Protein AF-A0A924DL21-F1 (afdb_monomer)

Foldseek 3Di:
DPPVVVVVVVVVVVVLVVQLVLCVVLVHRSVLSVDPLSSLVVLCVSLVHDCVLSVLLPPPPRNVVSSVVSVVVSVVVVVDPDPVD

Mean predicted aligned error: 4.62 Å

Secondary structure (DSSP, 8-state):
--HHHHHHHHHHHHHHHHHHHHHHHTTS-GGGGGSTTHHHHHHHHHTT--THHHHHTTSTTHHHHHHHHHHHHHHHTT---STT-

pLDDT: mean 90.76, std 7.13, range [56.72, 95.38]

Structure (mmCIF, N/CA/C/O backbone):
data_AF-A0A924DL21-F1
#
_entry.id   AF-A0A924DL21-F1
#
loop_
_atom_site.group_PDB
_atom_site.id
_atom_site.type_symbol
_atom_site.label_atom_id
_atom_site.label_alt_id
_atom_site.label_comp_id
_atom_site.label_asym_id
_atom_site.label_entity_id
_atom_site.label_seq_id
_atom_site.pdbx_PDB_ins_code
_atom_site.Cartn_x
_atom_site.Cartn_y
_atom_site.Cartn_z
_atom_site.occupancy
_atom_site.B_iso_or_equiv
_atom_site.auth_seq_id
_atom_site.auth_comp_id
_atom_site.auth_asym_id
_atom_site.auth_atom_id
_atom_site.pdbx_PDB_model_num
ATOM 1 N N . MET A 1 1 ? 25.307 -1.437 -12.860 1.00 69.06 1 MET A N 1
ATOM 2 C CA . MET A 1 1 ? 23.834 -1.598 -12.875 1.00 69.06 1 MET A CA 1
ATOM 3 C C . MET A 1 1 ? 23.271 -0.700 -13.958 1.00 69.06 1 MET A C 1
ATOM 5 O O . MET A 1 1 ? 23.761 0.413 -14.091 1.00 69.06 1 MET A O 1
ATOM 9 N N . SER A 1 2 ? 22.294 -1.165 -14.740 1.00 90.50 2 SER A N 1
ATOM 10 C CA . SER A 1 2 ? 21.605 -0.287 -15.695 1.00 90.50 2 SER A CA 1
ATOM 11 C C . SER A 1 2 ? 20.900 0.847 -14.940 1.00 90.50 2 SER A C 1
ATOM 13 O O . SER A 1 2 ? 20.363 0.614 -13.854 1.00 90.50 2 SER A O 1
ATOM 15 N N . ILE A 1 3 ? 20.886 2.057 -15.506 1.00 94.56 3 ILE A N 1
ATOM 16 C CA . ILE A 1 3 ? 20.176 3.229 -14.962 1.00 94.56 3 ILE A CA 1
ATOM 17 C C . ILE A 1 3 ? 18.719 2.885 -14.618 1.00 94.56 3 ILE A C 1
ATOM 19 O O . ILE A 1 3 ? 18.223 3.283 -13.565 1.00 94.56 3 ILE A O 1
ATOM 23 N N . GLY A 1 4 ? 18.060 2.061 -15.442 1.00 93.69 4 GLY A N 1
ATOM 24 C CA . GLY A 1 4 ? 16.688 1.614 -15.188 1.00 93.69 4 GLY A CA 1
ATOM 25 C C . GLY A 1 4 ? 16.528 0.832 -13.879 1.00 93.69 4 GLY A C 1
ATOM 26 O O . GLY A 1 4 ? 15.566 1.048 -13.146 1.00 93.69 4 GLY A O 1
ATOM 27 N N . CYS A 1 5 ? 17.496 -0.019 -13.525 1.00 93.06 5 CYS A N 1
ATOM 28 C CA . CYS A 1 5 ? 17.455 -0.776 -12.270 1.00 93.06 5 CYS A CA 1
ATOM 29 C C . CYS A 1 5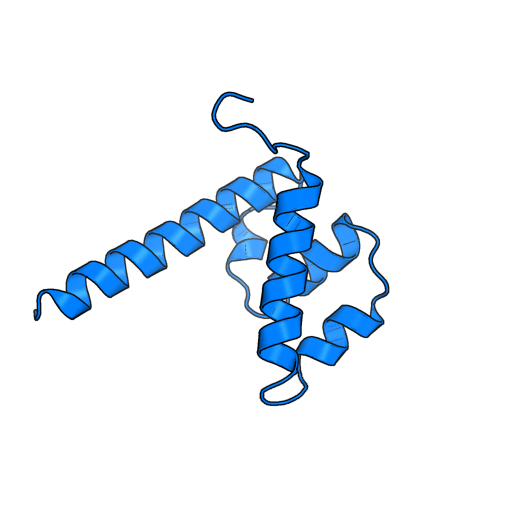 ? 17.596 0.139 -11.047 1.00 93.06 5 CYS A C 1
ATOM 31 O O . CYS A 1 5 ? 16.959 -0.100 -10.026 1.00 93.06 5 CYS A O 1
ATOM 33 N N . ILE A 1 6 ? 18.416 1.189 -11.149 1.00 94.19 6 ILE A N 1
ATOM 34 C CA . ILE A 1 6 ? 18.619 2.157 -10.063 1.00 94.19 6 ILE A CA 1
ATOM 35 C C . ILE A 1 6 ? 17.320 2.927 -9.797 1.00 94.19 6 ILE A C 1
ATOM 37 O O . ILE A 1 6 ? 16.875 3.001 -8.653 1.00 94.19 6 ILE A O 1
ATOM 41 N N . ILE A 1 7 ? 16.675 3.435 -10.853 1.00 94.69 7 ILE A N 1
ATOM 42 C CA . ILE A 1 7 ? 15.392 4.150 -10.750 1.00 94.69 7 ILE A CA 1
ATOM 43 C C . ILE A 1 7 ? 14.318 3.247 -10.132 1.00 94.69 7 ILE A C 1
ATOM 45 O O . ILE A 1 7 ? 13.598 3.676 -9.232 1.00 94.69 7 ILE A O 1
ATOM 49 N N . PHE A 1 8 ? 14.242 1.986 -10.568 1.00 94.25 8 PHE A N 1
ATOM 50 C CA . PHE A 1 8 ? 13.284 1.019 -10.037 1.00 94.25 8 PHE A CA 1
ATOM 51 C C . PHE A 1 8 ? 13.459 0.785 -8.530 1.00 94.25 8 PHE A C 1
ATOM 53 O O . PHE A 1 8 ? 12.480 0.809 -7.786 1.00 94.25 8 PHE A O 1
ATOM 60 N N . ILE A 1 9 ? 14.698 0.613 -8.062 1.00 94.62 9 ILE A N 1
ATOM 61 C CA . ILE A 1 9 ? 14.991 0.401 -6.638 1.00 94.62 9 ILE A CA 1
ATOM 62 C C . ILE A 1 9 ? 14.601 1.629 -5.811 1.00 94.62 9 ILE A C 1
ATOM 64 O O . ILE A 1 9 ? 13.948 1.489 -4.778 1.00 94.62 9 ILE A O 1
ATOM 68 N N . ILE A 1 10 ? 14.951 2.832 -6.274 1.00 95.38 10 ILE A N 1
ATOM 69 C CA . ILE A 1 10 ? 14.600 4.079 -5.581 1.00 95.38 10 ILE A CA 1
ATOM 70 C C . ILE A 1 10 ? 13.077 4.232 -5.489 1.00 95.38 10 ILE A C 1
ATOM 72 O O . ILE A 1 10 ? 12.556 4.521 -4.413 1.00 95.38 10 ILE A O 1
ATOM 76 N N . ALA A 1 11 ? 12.355 3.989 -6.586 1.00 93.31 11 ALA A N 1
ATOM 77 C CA . ALA A 1 11 ? 10.897 4.057 -6.606 1.00 93.31 11 ALA A CA 1
ATOM 78 C C . ALA A 1 11 ? 10.258 3.017 -5.669 1.00 93.31 11 ALA A C 1
ATOM 80 O O . ALA A 1 11 ? 9.343 3.348 -4.914 1.00 93.31 11 ALA A O 1
ATOM 81 N N . ALA A 1 12 ? 10.770 1.782 -5.660 1.00 92.00 12 ALA A N 1
ATOM 82 C CA . ALA A 1 12 ? 10.284 0.720 -4.784 1.00 92.00 12 ALA A CA 1
ATOM 83 C C . ALA A 1 12 ? 10.475 1.070 -3.299 1.00 92.00 12 ALA A C 1
ATOM 85 O O . ALA A 1 12 ? 9.546 0.913 -2.503 1.00 92.00 12 ALA A O 1
ATOM 86 N N . ILE A 1 13 ? 11.644 1.600 -2.927 1.00 94.06 13 ILE A N 1
ATOM 87 C CA . ILE A 1 13 ? 11.929 2.056 -1.560 1.00 94.06 13 ILE A CA 1
ATOM 88 C C . ILE A 1 13 ? 11.027 3.240 -1.191 1.00 94.06 13 ILE A C 1
ATOM 90 O O . ILE A 1 13 ? 10.404 3.228 -0.128 1.00 94.06 13 ILE A O 1
ATOM 94 N N . GLY A 1 14 ? 10.906 4.233 -2.076 1.00 94.00 14 GLY A N 1
ATOM 95 C CA . GLY A 1 14 ? 10.055 5.405 -1.866 1.00 94.00 14 GLY A CA 1
ATOM 96 C C . GLY A 1 14 ? 8.592 5.030 -1.620 1.00 94.00 14 GLY A C 1
ATOM 97 O O . GLY A 1 14 ? 7.974 5.548 -0.690 1.00 94.00 14 GLY A O 1
ATOM 98 N N . TRP A 1 15 ? 8.065 4.064 -2.379 1.00 90.12 15 TRP A N 1
ATOM 99 C CA . TRP A 1 15 ? 6.722 3.519 -2.172 1.00 90.12 15 TRP A CA 1
ATOM 100 C C . TRP A 1 15 ? 6.541 2.941 -0.763 1.00 90.12 15 TRP A C 1
ATOM 102 O O . TRP A 1 15 ? 5.589 3.281 -0.060 1.00 90.12 15 TRP A O 1
ATOM 112 N N . HIS A 1 16 ? 7.477 2.096 -0.325 1.00 91.00 16 HIS A N 1
ATOM 113 C CA . HIS A 1 16 ? 7.408 1.419 0.970 1.00 91.00 16 HIS A CA 1
ATOM 114 C C . HIS A 1 16 ? 7.502 2.415 2.136 1.00 91.00 16 HIS A C 1
ATOM 116 O O . HIS A 1 16 ? 6.719 2.335 3.085 1.00 91.00 16 HIS A O 1
ATOM 122 N N . ILE A 1 17 ? 8.402 3.398 2.044 1.00 94.25 17 ILE A N 1
ATOM 123 C CA . ILE A 1 17 ? 8.539 4.464 3.047 1.00 94.25 17 ILE A CA 1
ATOM 124 C C . ILE A 1 17 ? 7.277 5.335 3.098 1.00 94.25 17 ILE A C 1
ATOM 126 O O . ILE A 1 17 ? 6.777 5.634 4.185 1.00 94.25 17 ILE A O 1
ATOM 130 N N . GLY A 1 18 ? 6.731 5.713 1.938 1.00 91.75 18 GLY A N 1
ATOM 131 C CA . GLY A 1 18 ? 5.503 6.504 1.854 1.00 91.75 18 GLY A CA 1
ATOM 132 C C . GLY A 1 18 ? 4.319 5.792 2.506 1.00 91.75 18 GLY A C 1
ATOM 133 O O . GLY A 1 18 ? 3.632 6.368 3.352 1.00 91.75 18 GLY A O 1
ATOM 134 N N . LEU A 1 19 ? 4.129 4.509 2.188 1.00 92.19 19 LEU A N 1
ATOM 135 C CA . LEU A 1 19 ? 3.055 3.696 2.755 1.00 92.19 19 LEU A CA 1
ATOM 136 C C . LEU A 1 19 ? 3.191 3.531 4.274 1.00 92.19 19 LEU A C 1
ATOM 138 O O . LEU A 1 19 ? 2.208 3.677 5.000 1.00 92.19 19 LEU A O 1
ATOM 142 N N . TYR A 1 20 ? 4.413 3.306 4.764 1.00 94.44 20 TYR A N 1
ATOM 143 C CA . TYR A 1 20 ? 4.715 3.253 6.194 1.00 94.44 20 TYR A CA 1
ATOM 144 C C . TYR A 1 20 ? 4.316 4.551 6.915 1.00 94.44 20 TYR A C 1
ATOM 146 O O . TYR A 1 20 ? 3.685 4.517 7.977 1.00 94.44 20 TYR A O 1
ATOM 154 N N . GLY A 1 21 ? 4.637 5.705 6.321 1.00 93.44 21 GLY A N 1
ATOM 155 C CA . GLY A 1 21 ? 4.239 7.016 6.836 1.00 93.44 21 GLY A CA 1
ATOM 156 C C . GLY A 1 21 ? 2.721 7.200 6.869 1.00 93.44 21 GLY A C 1
ATOM 157 O O . GLY A 1 21 ? 2.176 7.672 7.869 1.00 93.44 21 GLY A O 1
ATOM 158 N N . MET A 1 22 ? 2.017 6.764 5.820 1.00 92.88 22 MET A N 1
ATOM 159 C CA . MET A 1 22 ? 0.555 6.843 5.775 1.00 92.88 22 MET A CA 1
ATOM 160 C C . MET A 1 22 ? -0.112 5.952 6.826 1.00 92.88 22 MET A C 1
ATOM 162 O O . MET A 1 22 ? -1.082 6.371 7.452 1.00 92.88 22 MET A O 1
ATOM 166 N N . PHE A 1 23 ? 0.419 4.753 7.073 1.00 94.56 23 PHE A N 1
ATOM 167 C CA . PHE A 1 23 ? -0.098 3.859 8.114 1.00 94.56 23 PHE A CA 1
ATOM 168 C C . PHE A 1 23 ? 0.029 4.496 9.495 1.00 94.56 23 PHE A C 1
ATOM 170 O O . PHE A 1 23 ? -0.960 4.558 10.226 1.00 94.56 23 PHE A O 1
ATOM 177 N N . LYS A 1 24 ? 1.196 5.077 9.804 1.00 94.50 24 LYS A N 1
ATOM 178 C CA . LYS A 1 24 ? 1.390 5.851 11.037 1.00 94.50 24 LYS A CA 1
ATOM 179 C C . LYS A 1 24 ? 0.396 7.006 11.151 1.00 94.50 24 LYS A C 1
ATOM 181 O O . LYS A 1 24 ? -0.210 7.178 12.205 1.00 94.50 24 LYS A O 1
ATOM 186 N N . LYS A 1 25 ? 0.174 7.759 10.067 1.00 91.31 25 LYS A N 1
ATOM 187 C CA . LYS A 1 25 ? -0.805 8.860 10.029 1.00 91.31 25 LYS A CA 1
ATOM 188 C C . LYS A 1 25 ? -2.242 8.372 10.248 1.00 91.31 25 LYS A C 1
ATOM 190 O O . LYS A 1 25 ? -3.033 9.063 10.880 1.00 91.31 25 LYS A O 1
ATOM 195 N N .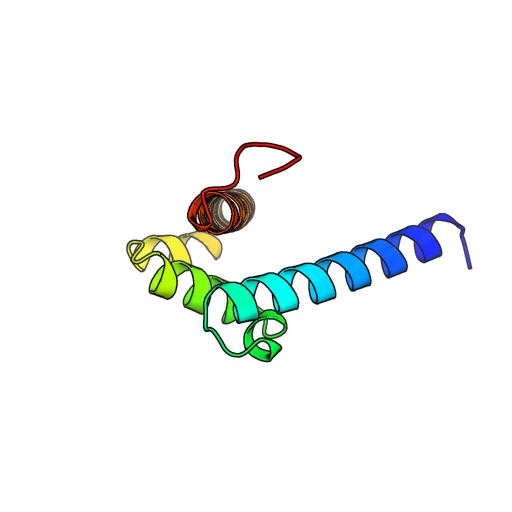 ALA A 1 26 ? -2.575 7.175 9.772 1.00 91.81 26 ALA A N 1
ATOM 196 C CA . ALA A 1 26 ? -3.859 6.525 10.016 1.00 91.81 26 ALA A CA 1
ATOM 197 C C . ALA A 1 26 ? -3.978 5.905 11.424 1.00 91.81 26 ALA A C 1
ATOM 199 O O . ALA A 1 26 ? -5.009 5.305 11.731 1.00 91.81 26 ALA A O 1
ATOM 200 N N . GLY A 1 27 ? -2.964 6.007 12.290 1.00 92.19 27 GLY A N 1
ATOM 201 C CA . GLY A 1 27 ? -2.959 5.354 13.605 1.00 92.19 27 GLY A CA 1
ATOM 202 C C . GLY A 1 27 ? -2.875 3.826 13.527 1.00 92.19 27 GLY A C 1
ATOM 203 O O . GLY A 1 27 ? -3.328 3.138 14.436 1.00 92.19 27 GLY A O 1
ATOM 204 N N . ILE A 1 28 ? -2.348 3.293 12.423 1.00 94.25 28 ILE A N 1
ATOM 205 C CA . ILE A 1 28 ? -2.024 1.878 12.240 1.00 94.25 28 ILE A CA 1
ATOM 206 C C . ILE A 1 28 ? -0.520 1.728 12.481 1.00 94.25 28 ILE A C 1
ATOM 208 O O . ILE A 1 28 ? 0.275 2.604 12.136 1.00 94.25 28 ILE A O 1
ATOM 212 N N . GLU A 1 29 ? -0.097 0.612 13.065 1.00 94.00 29 GLU A N 1
ATOM 213 C CA . GLU A 1 29 ? 1.328 0.321 13.211 1.00 94.00 29 GLU A CA 1
ATOM 214 C C . GLU A 1 29 ? 2.017 0.290 11.835 1.00 94.00 29 GLU A C 1
ATOM 216 O O . GLU A 1 29 ? 1.635 -0.476 10.950 1.00 94.00 29 GLU A O 1
ATOM 221 N N . GLY A 1 30 ? 3.045 1.124 11.648 1.00 91.50 30 GLY A N 1
ATOM 222 C CA . GLY A 1 30 ? 3.645 1.361 10.329 1.00 91.50 30 GLY A CA 1
ATOM 223 C C . GLY A 1 30 ? 4.211 0.109 9.654 1.00 91.50 30 GLY A C 1
ATOM 224 O O . GLY A 1 30 ? 4.128 -0.017 8.437 1.00 91.50 30 GLY A O 1
ATOM 225 N N . TRP A 1 31 ? 4.736 -0.851 10.421 1.00 91.62 31 TRP A N 1
ATOM 226 C CA . TRP A 1 31 ? 5.310 -2.085 9.868 1.0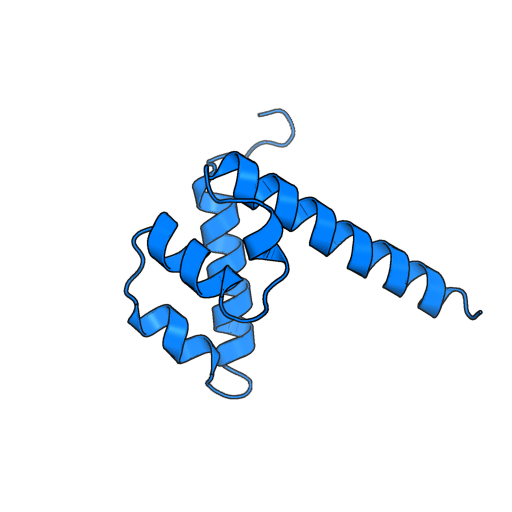0 91.62 31 TRP A CA 1
ATOM 227 C C . TRP A 1 31 ? 4.274 -2.947 9.126 1.00 91.62 31 TRP A C 1
ATOM 229 O O . TRP A 1 31 ? 4.639 -3.686 8.213 1.00 91.62 31 TRP A O 1
ATOM 239 N N . LYS A 1 32 ? 2.978 -2.796 9.447 1.00 92.44 32 LYS A N 1
ATOM 240 C CA . LYS A 1 32 ? 1.874 -3.494 8.769 1.00 92.44 32 LYS A CA 1
ATOM 241 C C . LYS A 1 32 ? 1.753 -3.102 7.294 1.00 92.44 32 LYS A C 1
ATOM 243 O O . LYS A 1 32 ? 1.189 -3.864 6.518 1.00 92.44 32 LYS A O 1
ATOM 248 N N . ALA A 1 33 ? 2.327 -1.965 6.889 1.00 92.12 33 ALA A N 1
ATOM 249 C CA . ALA A 1 33 ? 2.411 -1.547 5.491 1.00 92.12 33 ALA A CA 1
ATOM 250 C C . ALA A 1 33 ? 3.244 -2.509 4.623 1.00 92.12 33 ALA A C 1
ATOM 252 O O . ALA A 1 33 ? 2.976 -2.640 3.428 1.00 92.12 33 ALA A O 1
ATOM 253 N N . PHE A 1 34 ? 4.238 -3.180 5.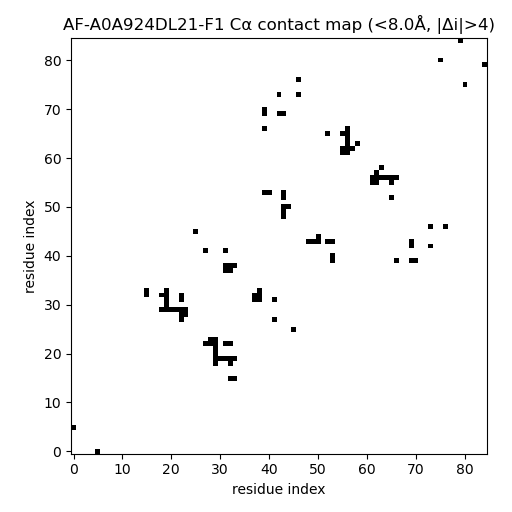216 1.00 91.56 34 PHE A N 1
ATOM 254 C CA . PHE A 1 34 ? 5.180 -4.042 4.499 1.00 91.56 34 PHE A CA 1
ATOM 255 C C . PHE A 1 34 ? 4.685 -5.475 4.316 1.00 91.56 34 PHE A C 1
ATOM 257 O O . PHE A 1 34 ? 5.256 -6.208 3.515 1.00 91.56 34 PHE A O 1
ATOM 264 N N . ILE A 1 35 ? 3.642 -5.884 5.044 1.00 93.12 35 ILE A N 1
ATOM 265 C CA . ILE A 1 35 ? 3.068 -7.217 4.887 1.00 93.12 35 ILE A CA 1
ATOM 266 C C . ILE A 1 35 ? 2.122 -7.191 3.680 1.00 93.12 35 ILE A C 1
ATOM 268 O O . ILE A 1 35 ? 1.100 -6.494 3.729 1.00 93.12 35 ILE A O 1
ATOM 272 N N . PRO A 1 36 ? 2.416 -7.954 2.612 1.00 84.88 36 PRO A N 1
ATOM 273 C CA . PRO A 1 36 ? 1.539 -8.038 1.453 1.00 84.88 36 PRO A CA 1
ATOM 274 C C . PRO A 1 36 ? 0.161 -8.545 1.868 1.00 84.88 36 PRO A C 1
ATOM 276 O O . PRO A 1 36 ? 0.062 -9.402 2.746 1.00 84.88 36 PRO A O 1
ATOM 279 N N . VAL A 1 37 ? -0.895 -8.046 1.221 1.00 89.19 37 VAL A N 1
ATOM 280 C CA . VAL A 1 37 ? -2.305 -8.395 1.482 1.00 89.19 37 VAL A CA 1
ATOM 281 C C . VAL A 1 37 ? -2.812 -7.908 2.846 1.00 89.19 37 VAL A C 1
ATOM 283 O O . VAL A 1 37 ? -3.878 -7.309 2.930 1.00 89.19 37 VAL A O 1
ATOM 286 N N . TYR A 1 38 ? -2.068 -8.083 3.935 1.00 92.75 38 TYR A N 1
ATOM 287 C CA . TYR A 1 38 ? -2.480 -7.565 5.240 1.00 92.75 38 TYR A CA 1
ATOM 288 C C . TYR A 1 38 ? -2.552 -6.032 5.260 1.00 92.75 38 TYR A C 1
ATOM 290 O O . TYR A 1 38 ? -3.455 -5.459 5.870 1.00 92.75 38 TYR A O 1
ATOM 298 N N . ASN A 1 39 ? -1.668 -5.356 4.523 1.00 93.81 39 ASN A N 1
ATOM 299 C CA . ASN A 1 39 ? -1.743 -3.912 4.336 1.00 93.81 39 ASN A CA 1
ATOM 300 C C . ASN A 1 39 ? -3.102 -3.460 3.754 1.00 93.81 39 ASN A C 1
ATOM 302 O O . ASN A 1 39 ? -3.735 -2.566 4.317 1.00 93.81 39 ASN A O 1
ATOM 306 N N . THR A 1 40 ? -3.606 -4.103 2.696 1.00 93.81 40 THR A N 1
ATOM 307 C CA . THR A 1 40 ? -4.904 -3.764 2.089 1.00 93.81 40 THR A CA 1
ATOM 308 C C . THR A 1 40 ? -6.073 -4.113 3.008 1.00 93.81 40 THR A C 1
ATOM 310 O O . THR A 1 40 ? -7.054 -3.370 3.048 1.00 93.81 40 THR A O 1
ATOM 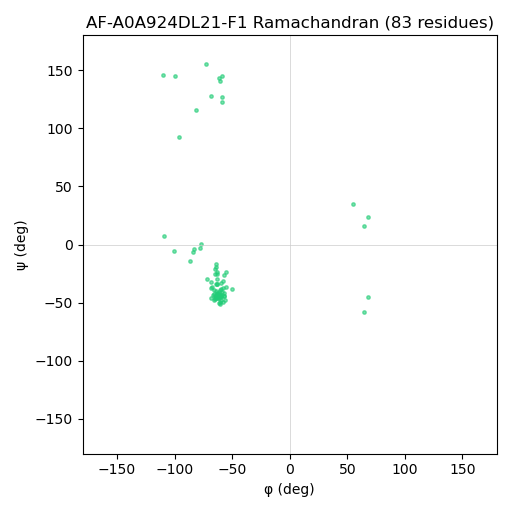313 N N . TRP A 1 41 ? -5.959 -5.169 3.823 1.00 94.75 41 TRP A N 1
ATOM 314 C CA . TRP A 1 41 ? -6.938 -5.470 4.874 1.00 94.75 41 TRP A CA 1
ATOM 315 C C . TRP A 1 41 ? -7.041 -4.333 5.897 1.00 94.75 41 TRP A C 1
ATOM 317 O O . TRP A 1 41 ? -8.136 -3.826 6.151 1.00 94.75 41 TRP A O 1
ATOM 327 N N . CYS A 1 42 ? -5.905 -3.882 6.438 1.00 94.81 42 CYS A N 1
ATOM 328 C CA . CYS A 1 42 ? -5.862 -2.778 7.396 1.00 94.81 42 CYS A CA 1
ATOM 329 C C . CYS A 1 42 ? -6.437 -1.480 6.810 1.00 94.81 42 CYS A C 1
ATOM 331 O O . CYS A 1 42 ? -7.147 -0.757 7.507 1.00 94.81 42 CYS A O 1
ATOM 333 N N . MET A 1 43 ? -6.173 -1.194 5.531 1.00 94.88 43 MET A N 1
ATOM 334 C CA . MET A 1 43 ? -6.759 -0.048 4.827 1.00 94.88 43 MET A CA 1
ATOM 335 C C . MET A 1 43 ? -8.291 -0.144 4.759 1.00 94.88 43 MET A C 1
ATOM 337 O O . MET A 1 43 ? -8.986 0.804 5.127 1.00 94.88 43 MET A O 1
ATOM 341 N N . VAL A 1 44 ? -8.823 -1.289 4.316 1.00 95.25 44 VAL A N 1
ATOM 342 C CA . VAL A 1 44 ? -10.271 -1.542 4.193 1.00 95.25 44 VAL A CA 1
ATOM 343 C C . VAL A 1 44 ? -10.969 -1.427 5.547 1.00 95.25 44 VAL A C 1
ATOM 345 O O . VAL A 1 44 ? -12.009 -0.775 5.643 1.00 95.25 44 VAL A O 1
ATOM 348 N N . GLU A 1 45 ? -10.382 -2.005 6.596 1.00 94.25 45 GLU A N 1
ATOM 349 C CA . GLU A 1 45 ? -10.903 -1.934 7.962 1.00 94.25 45 GLU A CA 1
ATOM 350 C C . GLU A 1 45 ? -10.890 -0.499 8.502 1.00 94.25 45 GLU A C 1
ATOM 352 O O . GLU A 1 45 ? -11.904 -0.021 9.017 1.00 94.25 45 GLU A O 1
ATOM 357 N N . LYS A 1 46 ? -9.783 0.229 8.312 1.00 93.62 46 LYS A N 1
ATOM 358 C CA . LYS A 1 46 ? -9.645 1.615 8.771 1.00 93.62 46 LYS A CA 1
ATOM 359 C C . LYS A 1 46 ? -10.651 2.552 8.107 1.00 93.62 46 LYS A C 1
ATOM 361 O O . LYS A 1 46 ? -11.259 3.377 8.786 1.00 93.62 46 LYS A O 1
ATOM 366 N N . MET A 1 47 ? -10.849 2.404 6.800 1.00 94.25 47 MET A N 1
ATOM 367 C CA . MET A 1 47 ? -11.817 3.186 6.028 1.00 94.25 47 MET A CA 1
ATOM 368 C C . MET A 1 47 ? -13.267 2.714 6.208 1.00 94.25 47 MET A C 1
ATOM 370 O O . MET A 1 47 ? -14.172 3.322 5.640 1.00 94.25 47 MET A O 1
ATOM 374 N N . LYS A 1 48 ? -13.502 1.634 6.969 1.00 93.00 48 LYS A N 1
ATOM 375 C CA . LYS A 1 48 ? -14.815 0.989 7.139 1.00 93.00 48 LYS A CA 1
ATOM 376 C C . LYS A 1 48 ? -15.469 0.594 5.805 1.00 93.00 48 LYS A C 1
ATOM 378 O O . LYS A 1 48 ? -16.690 0.644 5.658 1.00 93.00 48 LYS A O 1
ATOM 383 N N . LEU A 1 49 ? -14.662 0.192 4.821 1.00 92.06 49 LEU A N 1
ATOM 384 C CA . LEU A 1 49 ? -15.159 -0.335 3.551 1.00 92.06 49 LEU A CA 1
ATOM 385 C C . LEU A 1 49 ? -15.745 -1.741 3.748 1.00 92.06 49 LEU A C 1
ATOM 387 O O . LEU A 1 49 ? -15.367 -2.480 4.660 1.00 92.06 49 LEU A O 1
ATOM 391 N N . LYS A 1 50 ? -16.666 -2.151 2.863 1.00 93.69 50 LYS A N 1
ATOM 392 C CA . LYS A 1 50 ? -17.188 -3.527 2.878 1.00 93.69 50 LYS A CA 1
ATOM 393 C C . LYS A 1 50 ? -16.031 -4.510 2.682 1.00 93.69 50 LYS A C 1
ATOM 395 O O . LYS A 1 50 ? -15.329 -4.428 1.677 1.00 93.69 50 LYS A O 1
ATOM 400 N N . L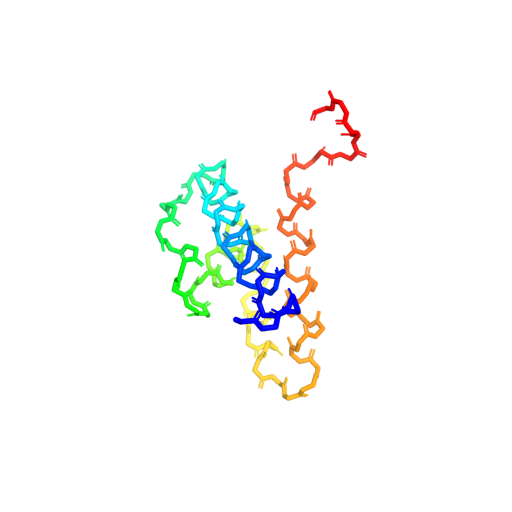YS A 1 51 ? -15.900 -5.492 3.582 1.00 92.00 51 LYS A N 1
ATOM 401 C CA . LYS A 1 51 ? -14.857 -6.537 3.525 1.00 92.00 51 LYS A CA 1
ATOM 402 C C . LYS A 1 51 ? -14.850 -7.316 2.200 1.00 92.00 51 LYS A C 1
ATOM 404 O O . LYS A 1 51 ? -13.809 -7.813 1.802 1.00 92.00 51 LYS A O 1
ATOM 409 N N . ALA A 1 52 ? -15.970 -7.355 1.472 1.00 93.06 52 ALA A N 1
ATOM 410 C CA . ALA A 1 52 ? -16.043 -7.911 0.117 1.00 93.06 52 ALA A CA 1
ATOM 411 C C . ALA A 1 52 ? -15.030 -7.277 -0.861 1.00 93.06 52 ALA A C 1
ATOM 413 O O . ALA A 1 52 ? -14.441 -7.990 -1.668 1.00 93.06 52 ALA A O 1
ATOM 414 N N . TRP A 1 53 ? -14.762 -5.968 -0.750 1.00 92.25 53 TRP A N 1
ATOM 415 C CA . TRP A 1 53 ? -13.806 -5.271 -1.622 1.00 92.25 53 TRP A CA 1
ATOM 416 C C . TRP A 1 53 ? -12.380 -5.787 -1.472 1.00 92.25 53 TRP A C 1
ATOM 418 O O . TRP A 1 53 ? -11.652 -5.866 -2.456 1.00 92.25 53 TRP A O 1
ATOM 428 N N . PHE A 1 54 ? -12.002 -6.198 -0.261 1.00 93.69 54 PHE A N 1
ATOM 429 C CA . PHE A 1 54 ? -10.723 -6.854 -0.030 1.00 93.69 54 PHE A CA 1
ATOM 430 C C . PHE A 1 54 ? -10.623 -8.170 -0.816 1.00 93.69 54 PHE A C 1
ATOM 432 O O . PHE A 1 54 ? -9.588 -8.442 -1.411 1.00 93.69 54 PHE A O 1
ATOM 439 N N . PHE A 1 55 ? -11.688 -8.973 -0.877 1.00 93.69 55 PHE A N 1
ATOM 440 C CA . PHE A 1 55 ? -11.656 -10.248 -1.601 1.00 93.69 55 PHE A CA 1
ATOM 441 C C . PHE A 1 55 ? -11.636 -10.072 -3.123 1.00 93.69 55 PHE A C 1
ATOM 443 O O . PHE A 1 55 ? -11.023 -10.875 -3.823 1.00 93.69 55 PHE A O 1
ATOM 450 N N . PHE A 1 56 ? -12.229 -8.998 -3.650 1.00 94.00 56 PHE A N 1
ATOM 451 C CA . PHE A 1 56 ? -12.170 -8.710 -5.086 1.00 94.00 56 PHE A CA 1
ATOM 452 C C . PHE A 1 56 ? -10.750 -8.422 -5.596 1.00 94.00 56 PHE A C 1
ATOM 454 O O . PHE A 1 56 ? -10.506 -8.559 -6.794 1.00 94.00 56 PHE A O 1
ATOM 461 N N . GLN A 1 57 ? -9.790 -8.113 -4.714 1.00 92.56 57 GLN A N 1
ATOM 462 C CA . GLN A 1 57 ? -8.382 -7.952 -5.095 1.00 92.56 57 GLN A CA 1
ATOM 463 C C . GLN A 1 57 ? -7.740 -9.256 -5.612 1.00 92.56 57 GLN A C 1
ATOM 465 O O . GLN A 1 57 ? -6.740 -9.201 -6.321 1.00 92.56 57 GLN A O 1
ATOM 470 N N . PHE A 1 58 ? -8.307 -10.424 -5.280 1.00 93.50 58 PHE A N 1
ATOM 471 C CA . PHE A 1 58 ? -7.793 -11.728 -5.716 1.00 93.50 58 PHE A CA 1
ATOM 472 C C . PHE A 1 58 ? -8.268 -12.134 -7.117 1.00 93.50 58 PHE A C 1
ATOM 474 O O . PHE A 1 58 ? -7.808 -13.143 -7.649 1.00 93.50 58 PHE A O 1
ATOM 481 N N . ILE A 1 59 ? -9.172 -11.365 -7.733 1.00 94.00 59 ILE A N 1
ATOM 482 C CA . ILE A 1 59 ? -9.595 -11.610 -9.112 1.00 94.00 59 ILE A CA 1
ATOM 483 C C . ILE A 1 59 ? -8.410 -11.293 -10.037 1.00 94.00 59 ILE A C 1
ATOM 485 O O . ILE A 1 59 ? -7.856 -10.194 -9.961 1.00 94.00 59 ILE A O 1
ATOM 489 N N . PRO A 1 60 ? -8.000 -12.199 -10.936 1.00 90.19 60 PRO A N 1
ATOM 490 C CA . PRO A 1 60 ? -6.923 -11.906 -11.875 1.00 90.19 60 PRO A CA 1
ATOM 491 C C . PRO A 1 60 ? -7.298 -10.721 -12.774 1.00 90.19 60 PRO A C 1
ATOM 493 O O . PRO A 1 60 ? -8.444 -10.610 -13.208 1.00 90.19 60 PRO A O 1
ATOM 496 N N . ILE A 1 61 ? -6.328 -9.841 -13.057 1.00 91.94 61 ILE A N 1
ATOM 497 C CA . ILE A 1 61 ? -6.468 -8.594 -13.840 1.00 91.94 61 ILE A CA 1
ATOM 498 C C . ILE A 1 61 ? -7.398 -7.562 -13.168 1.00 91.94 61 ILE A C 1
ATOM 500 O O . ILE A 1 61 ? -6.948 -6.470 -12.832 1.00 91.94 61 ILE A O 1
ATOM 504 N N . GLY A 1 62 ? -8.658 -7.910 -12.892 1.00 92.88 62 GLY A N 1
ATOM 505 C CA . GLY A 1 62 ? -9.638 -7.063 -12.203 1.00 92.88 62 GLY A CA 1
ATOM 506 C C . GLY A 1 62 ? -9.189 -6.635 -10.803 1.00 92.88 62 GLY A C 1
ATOM 507 O O . GLY A 1 62 ? -9.319 -5.473 -10.426 1.00 92.88 62 GLY A O 1
ATOM 508 N N . GLY A 1 63 ? -8.579 -7.548 -10.053 1.00 92.69 63 GLY A N 1
ATOM 509 C CA . GLY A 1 63 ? -8.085 -7.310 -8.702 1.00 92.69 63 GLY A CA 1
ATOM 510 C C . GLY A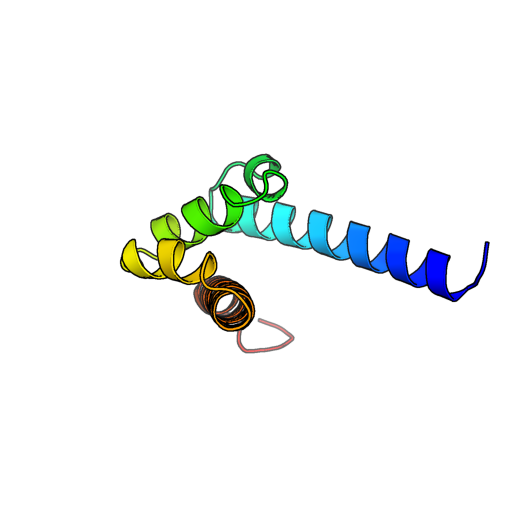 1 63 ? -6.951 -6.288 -8.618 1.00 92.69 63 GLY A C 1
ATOM 511 O O . GLY A 1 63 ? -6.833 -5.600 -7.604 1.00 92.69 63 GLY A O 1
ATOM 512 N N . GLN A 1 64 ? -6.177 -6.093 -9.694 1.00 92.19 64 GLN A N 1
ATOM 513 C CA . GLN A 1 64 ? -5.195 -5.005 -9.760 1.00 92.19 64 GLN A CA 1
ATOM 514 C C . GLN A 1 64 ? -5.884 -3.638 -9.775 1.00 92.19 64 GLN A C 1
ATOM 516 O O . GLN A 1 64 ? -5.501 -2.750 -9.014 1.00 92.19 64 GLN A O 1
ATOM 521 N N . PHE A 1 65 ? -6.963 -3.486 -10.549 1.00 95.25 65 PHE A N 1
ATOM 522 C CA . PHE A 1 65 ? -7.765 -2.259 -10.543 1.00 95.25 65 PHE A CA 1
ATOM 523 C C . PHE A 1 65 ? -8.424 -2.018 -9.182 1.00 95.25 65 PHE A C 1
ATOM 525 O O . PHE A 1 65 ? -8.426 -0.888 -8.697 1.00 95.25 65 PHE A O 1
ATOM 532 N N . ILE A 1 66 ? -8.917 -3.075 -8.526 1.00 94.69 66 ILE A N 1
ATOM 533 C CA . ILE A 1 66 ? -9.460 -2.984 -7.163 1.00 94.69 66 ILE A CA 1
ATOM 534 C C . ILE A 1 66 ? -8.384 -2.548 -6.164 1.00 94.69 66 ILE A C 1
ATOM 536 O O . ILE A 1 66 ? -8.641 -1.683 -5.332 1.00 94.69 66 ILE A O 1
ATOM 540 N N . THR A 1 67 ? -7.172 -3.094 -6.256 1.00 92.94 67 THR A N 1
ATOM 541 C CA . THR A 1 67 ? -6.058 -2.735 -5.366 1.00 92.94 67 THR A CA 1
ATOM 542 C C . THR A 1 67 ? -5.673 -1.266 -5.531 1.00 92.94 67 THR A C 1
ATOM 544 O O . THR A 1 67 ? -5.566 -0.543 -4.541 1.00 92.94 67 THR A O 1
ATOM 547 N N . ILE A 1 68 ? -5.547 -0.790 -6.776 1.00 93.50 68 ILE A N 1
ATOM 548 C CA . ILE A 1 68 ? -5.303 0.628 -7.080 1.00 93.50 68 ILE A CA 1
ATOM 549 C C . ILE A 1 68 ? -6.440 1.498 -6.525 1.00 93.50 68 ILE A C 1
ATOM 551 O O . ILE A 1 68 ? -6.178 2.517 -5.889 1.00 93.50 68 ILE A O 1
ATOM 555 N N . TRP A 1 69 ? -7.697 1.082 -6.697 1.00 95.06 69 TRP A N 1
ATOM 556 C CA . TRP A 1 69 ? -8.860 1.798 -6.169 1.00 95.06 69 TRP A CA 1
ATOM 557 C C . TRP A 1 69 ? -8.862 1.882 -4.634 1.00 95.06 69 TRP A C 1
ATOM 559 O O . TRP A 1 69 ? -9.118 2.955 -4.089 1.00 95.06 69 TRP A O 1
ATOM 569 N N . ILE A 1 70 ? -8.518 0.797 -3.926 1.00 94.31 70 ILE A N 1
ATOM 570 C CA . ILE A 1 70 ? -8.363 0.796 -2.460 1.00 94.31 70 ILE A CA 1
ATOM 571 C C . ILE A 1 70 ? -7.267 1.784 -2.042 1.00 94.31 70 ILE A C 1
ATOM 573 O O . ILE A 1 70 ? -7.477 2.556 -1.107 1.00 94.31 70 ILE A O 1
ATOM 577 N N . CYS A 1 71 ? -6.130 1.809 -2.743 1.00 93.00 71 CYS A N 1
ATOM 578 C CA . CYS A 1 71 ? -5.052 2.763 -2.479 1.00 93.00 71 CYS A CA 1
ATOM 579 C C . CYS A 1 71 ? -5.504 4.218 -2.679 1.00 93.00 71 CYS A C 1
ATOM 581 O O . CYS A 1 71 ? -5.229 5.057 -1.824 1.00 93.00 71 CYS A O 1
ATOM 583 N N . ILE A 1 72 ? -6.234 4.518 -3.759 1.00 92.62 72 ILE A N 1
ATOM 584 C CA . ILE A 1 72 ? -6.792 5.858 -4.009 1.00 92.62 72 ILE A CA 1
ATOM 585 C C . ILE A 1 72 ? -7.749 6.247 -2.880 1.00 92.62 72 ILE A C 1
ATOM 587 O O . ILE A 1 72 ? -7.578 7.303 -2.278 1.00 92.62 72 ILE A O 1
ATOM 591 N N . LYS A 1 73 ? -8.695 5.369 -2.523 1.00 93.25 73 LYS A N 1
ATOM 592 C CA . LYS A 1 73 ? -9.628 5.604 -1.411 1.00 93.25 73 LYS A CA 1
ATOM 593 C C . LYS A 1 73 ? -8.901 5.842 -0.090 1.00 93.25 73 LYS A C 1
ATOM 595 O O . LYS A 1 73 ? -9.317 6.690 0.696 1.00 93.25 73 LYS A O 1
ATOM 600 N N . PHE A 1 74 ? -7.796 5.136 0.138 1.00 93.56 74 PHE A N 1
ATOM 601 C CA . PHE A 1 74 ? -6.975 5.304 1.331 1.00 93.56 74 PHE A CA 1
ATOM 602 C C . PHE A 1 74 ? -6.261 6.657 1.368 1.00 93.56 74 PHE A C 1
ATOM 604 O O . PHE A 1 74 ? -6.184 7.266 2.429 1.00 93.56 74 PHE A O 1
ATOM 611 N N . VAL A 1 75 ? -5.796 7.171 0.227 1.00 91.00 75 VAL A N 1
ATOM 612 C CA . VAL A 1 75 ? -5.248 8.534 0.136 1.00 91.00 75 VAL A CA 1
ATOM 613 C C . VAL A 1 75 ? -6.353 9.580 0.338 1.00 91.00 75 VAL A C 1
ATOM 615 O O . VAL A 1 75 ? -6.184 10.500 1.138 1.00 91.00 75 VAL A O 1
ATOM 618 N N . GLU A 1 76 ? -7.505 9.411 -0.319 1.00 90.31 76 GLU A N 1
ATOM 619 C CA . GLU A 1 76 ? -8.677 10.293 -0.186 1.00 90.31 76 GLU A CA 1
ATOM 620 C C . GLU A 1 76 ? -9.181 10.380 1.261 1.00 90.31 76 GLU A C 1
ATOM 622 O O . GLU A 1 76 ? -9.650 11.433 1.691 1.00 90.31 76 GLU A O 1
ATOM 627 N N . HIS A 1 77 ? -9.034 9.304 2.041 1.00 88.88 77 HIS A N 1
ATOM 628 C CA . HIS A 1 77 ? -9.407 9.265 3.456 1.00 88.88 77 HIS A CA 1
ATOM 629 C C . HIS A 1 77 ? -8.703 10.341 4.299 1.00 88.88 77 HIS A C 1
ATOM 631 O O . HIS A 1 77 ? -9.244 10.781 5.311 1.00 88.88 77 HIS A O 1
ATOM 637 N N . PHE A 1 78 ? -7.518 10.802 3.888 1.00 87.00 78 PHE A N 1
ATOM 638 C CA . PHE A 1 78 ? -6.795 11.866 4.586 1.00 87.00 78 PHE A CA 1
ATOM 639 C C . PHE A 1 78 ? -7.259 13.282 4.213 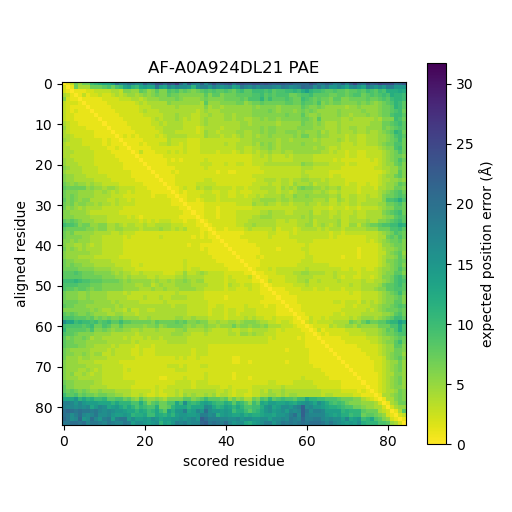1.00 87.00 78 PHE A C 1
ATOM 641 O O . PHE A 1 78 ? -6.744 14.239 4.789 1.00 87.00 78 PHE A O 1
ATOM 648 N N . GLY A 1 79 ? -8.191 13.431 3.263 1.00 80.56 79 GLY A N 1
ATOM 649 C CA . GLY A 1 79 ? -8.857 14.700 2.942 1.00 80.56 79 GLY A CA 1
ATOM 650 C C . GLY A 1 79 ? -7.951 15.808 2.394 1.00 80.56 79 GLY A C 1
ATOM 651 O O . GLY A 1 79 ? -8.342 16.973 2.401 1.00 80.56 79 GLY A O 1
ATOM 652 N N . ARG A 1 80 ? -6.734 15.478 1.944 1.00 75.12 80 ARG A N 1
ATOM 653 C CA . ARG A 1 80 ? -5.764 16.444 1.410 1.00 75.12 80 ARG A CA 1
ATOM 654 C C . ARG A 1 80 ? -5.843 16.502 -0.109 1.00 75.12 80 ARG A C 1
ATOM 656 O O . ARG A 1 80 ? -5.179 15.734 -0.796 1.00 75.12 80 ARG A O 1
ATOM 663 N N . PHE A 1 81 ? -6.660 17.424 -0.609 1.00 74.75 81 PHE A N 1
ATOM 664 C CA . PHE A 1 81 ? -6.871 17.631 -2.047 1.00 74.75 81 PHE A CA 1
ATOM 665 C C . PHE A 1 81 ? -6.072 18.818 -2.618 1.00 74.75 81 PHE A C 1
ATOM 667 O O . PHE A 1 81 ? -6.066 19.021 -3.828 1.00 74.75 81 PHE A O 1
ATOM 674 N N . GLY A 1 82 ? -5.383 19.589 -1.766 1.00 69.88 82 GLY A N 1
ATOM 675 C CA . GLY A 1 82 ? -4.512 20.702 -2.155 1.00 69.88 82 GLY A CA 1
ATOM 676 C C . GLY A 1 82 ? -3.029 20.398 -1.920 1.00 69.88 82 GLY A C 1
ATOM 677 O O . GLY A 1 82 ? -2.673 19.741 -0.947 1.00 69.88 82 GLY A O 1
ATOM 678 N N . PHE A 1 83 ? -2.153 20.914 -2.787 1.00 67.62 83 PHE A N 1
ATOM 679 C CA . PHE A 1 83 ? -0.696 20.699 -2.713 1.00 67.62 83 PHE A CA 1
ATOM 680 C C . PHE A 1 83 ? -0.044 21.282 -1.440 1.00 67.62 83 PHE A C 1
ATOM 682 O 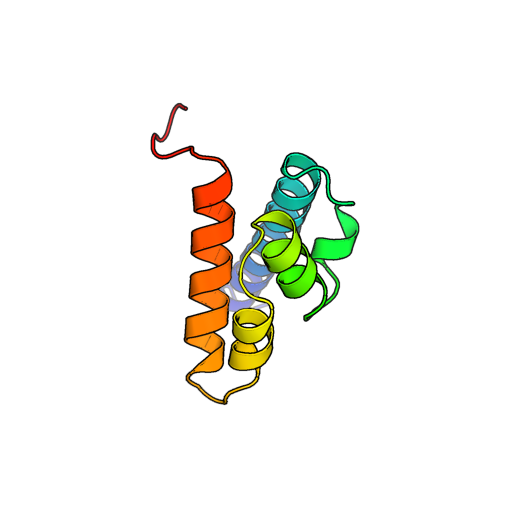O . PHE A 1 83 ? 0.985 20.788 -0.990 1.00 67.62 83 PHE A O 1
ATOM 689 N N . TRP A 1 84 ? -0.663 22.302 -0.837 1.00 68.25 84 TRP A N 1
ATOM 690 C CA . TRP A 1 84 ? -0.168 23.015 0.351 1.00 68.25 84 TRP A CA 1
ATOM 691 C C . TRP A 1 84 ? -0.979 22.740 1.633 1.00 68.25 84 TRP A C 1
ATOM 693 O O . TRP A 1 84 ? -0.770 23.414 2.640 1.00 68.25 84 TRP A O 1
ATOM 703 N N . GLN A 1 85 ? -1.923 21.792 1.597 1.00 56.72 85 GLN A N 1
ATOM 704 C CA . GLN A 1 85 ? -2.854 21.481 2.696 1.00 56.72 85 GLN A CA 1
ATOM 705 C C . GLN A 1 85 ? -2.409 20.282 3.532 1.00 56.72 85 GLN A C 1
ATOM 707 O O . GLN A 1 85 ? -1.724 19.380 3.004 1.00 56.72 85 GLN A O 1
#

Radius of gyration: 14.27 Å; Cα contacts (8 Å, |Δi|>4): 57; chains: 1; bounding box: 41×35×29 Å

Sequence (85 aa):
MSIGCIIFIIAAIGWHIGLYGMFKKAGIEGWKAFIPVYNTWCMVEKMKLKKAWFFFQFIPIGGQFITIWICIKFVEHFGRFGFWQ

Solvent-accessible surface area (backbone atoms only — not comparable to full-atom values): 4935 Å² total; per-residue (Å²): 129,60,70,68,59,55,54,49,51,52,51,54,51,50,51,54,54,52,45,23,52,50,28,46,75,70,76,38,69,32,73,49,51,74,40,82,69,54,30,58,48,53,48,36,60,74,70,68,49,66,71,67,61,61,60,48,37,72,40,80,77,59,5,56,56,43,47,52,49,52,53,51,52,56,56,56,70,68,69,64,89,50,100,89,101